Protein AF-A0A2S7IR68-F1 (afdb_monomer_lite)

Secondary structure (DSSP, 8-state):
----EETTTEE--SPP-TTSS-HHHHS-B-TTTSSBP-EE---EETTEE---EE-TTEEEPPPTTS---TTPPEEETTT--S--GGGS----

Organism: NCBI:txid2094562

Radius of gyration: 14.96 Å; chains: 1; bounding box: 31×22×49 Å

Structure (mmCIF, N/CA/C/O backbone):
data_AF-A0A2S7IR68-F1
#
_entry.id   AF-A0A2S7IR68-F1
#
loop_
_atom_site.group_PDB
_atom_site.id
_atom_site.type_symbol
_atom_site.label_atom_id
_atom_site.label_alt_id
_atom_site.label_comp_id
_atom_site.label_asym_id
_atom_site.label_entity_id
_atom_site.label_seq_id
_atom_site.pdbx_PDB_ins_code
_atom_site.Cartn_x
_atom_site.Cartn_y
_atom_site.Cartn_z
_atom_site.occupancy
_atom_site.B_iso_or_equiv
_atom_site.auth_seq_id
_atom_site.auth_comp_id
_atom_site.auth_asym_id
_atom_site.auth_atom_id
_atom_site.pdbx_PDB_model_num
ATOM 1 N N . MET A 1 1 ? -14.874 5.959 12.874 1.00 92.44 1 MET A N 1
ATOM 2 C CA . MET A 1 1 ? -15.028 5.330 11.544 1.00 92.44 1 MET A CA 1
ATOM 3 C C . MET A 1 1 ? -13.684 4.741 11.160 1.00 92.44 1 MET A C 1
ATOM 5 O O . MET A 1 1 ? -12.683 5.321 11.566 1.00 92.44 1 MET A O 1
ATOM 9 N N . CYS A 1 2 ? -13.659 3.599 10.476 1.00 97.69 2 CYS A N 1
ATOM 10 C CA . CYS A 1 2 ? -12.426 2.897 10.123 1.00 97.69 2 CYS A CA 1
ATOM 11 C C . CYS A 1 2 ? -11.512 3.743 9.220 1.00 97.69 2 CYS A C 1
ATOM 13 O O . CYS A 1 2 ? -11.972 4.389 8.280 1.00 97.69 2 CYS A O 1
ATOM 15 N N . ASN A 1 3 ? -10.209 3.724 9.510 1.00 97.00 3 ASN A N 1
ATOM 16 C CA . ASN A 1 3 ? -9.188 4.435 8.738 1.00 97.00 3 ASN A CA 1
ATOM 17 C C . ASN A 1 3 ? -8.740 3.700 7.463 1.00 97.00 3 ASN A C 1
ATOM 19 O O . ASN A 1 3 ? -7.941 4.251 6.712 1.00 97.00 3 ASN A O 1
ATOM 23 N N . TYR A 1 4 ? -9.226 2.480 7.220 1.00 98.12 4 TYR A N 1
ATOM 24 C CA . TYR A 1 4 ? -8.843 1.683 6.057 1.00 98.12 4 TYR A CA 1
ATOM 25 C C . TYR A 1 4 ? -9.524 2.173 4.770 1.00 98.12 4 TYR A C 1
ATOM 27 O O . TYR A 1 4 ? -10.723 2.472 4.771 1.00 98.12 4 TYR A O 1
ATOM 35 N N . GLU A 1 5 ? -8.780 2.239 3.667 1.00 98.19 5 GLU A N 1
ATOM 36 C CA . GLU A 1 5 ? -9.278 2.662 2.353 1.00 98.19 5 GLU A CA 1
ATOM 37 C C . GLU A 1 5 ? -9.384 1.488 1.369 1.00 98.19 5 GLU A C 1
ATOM 39 O O . GLU A 1 5 ? -8.387 0.895 0.972 1.00 98.19 5 GLU A O 1
ATOM 44 N N . LEU A 1 6 ? -10.607 1.169 0.951 1.00 97.19 6 LEU A N 1
ATOM 45 C CA . LEU A 1 6 ? -10.910 0.102 0.001 1.00 97.19 6 LEU A CA 1
ATOM 46 C C . LEU A 1 6 ? -10.759 0.615 -1.434 1.00 97.19 6 LEU A C 1
ATOM 48 O O . LEU A 1 6 ? -11.329 1.652 -1.786 1.00 97.19 6 LEU A O 1
ATOM 52 N N . ALA A 1 7 ? -10.078 -0.138 -2.297 1.00 94.31 7 ALA A N 1
ATOM 53 C CA . ALA A 1 7 ? -9.656 0.350 -3.616 1.00 94.31 7 ALA A CA 1
ATOM 54 C C . ALA A 1 7 ? -10.810 0.767 -4.553 1.00 94.31 7 ALA A C 1
ATOM 56 O O . ALA A 1 7 ? -10.653 1.693 -5.344 1.00 94.31 7 ALA A O 1
ATOM 57 N N . TRP A 1 8 ? -11.971 0.111 -4.467 1.00 84.56 8 TRP A N 1
ATOM 58 C CA . TRP A 1 8 ? -13.141 0.418 -5.308 1.00 84.56 8 TRP A CA 1
ATOM 59 C C . TRP A 1 8 ? -14.237 1.220 -4.604 1.00 84.56 8 TRP A C 1
ATOM 61 O O . TRP A 1 8 ? -15.109 1.781 -5.263 1.00 84.56 8 TRP A O 1
ATOM 71 N N . ILE A 1 9 ? -14.241 1.226 -3.271 1.00 91.38 9 ILE A N 1
ATOM 72 C CA . ILE A 1 9 ? -15.356 1.737 -2.457 1.00 91.38 9 ILE A CA 1
ATOM 73 C C . ILE A 1 9 ? -14.974 3.059 -1.766 1.00 91.38 9 ILE A C 1
ATOM 75 O O . ILE A 1 9 ? -15.855 3.844 -1.403 1.00 91.38 9 ILE A O 1
ATOM 79 N N . GLY A 1 10 ? -13.675 3.338 -1.615 1.00 93.25 10 GLY A N 1
ATOM 80 C CA . GLY A 1 10 ? -13.149 4.433 -0.807 1.00 93.25 10 GLY A CA 1
ATOM 81 C C . GLY A 1 10 ? -13.054 4.037 0.667 1.00 93.25 10 GLY A C 1
ATOM 82 O O . GLY A 1 10 ? -12.822 2.878 1.001 1.00 93.25 10 GLY A O 1
ATOM 83 N N . LYS A 1 11 ? -13.232 4.990 1.587 1.00 96.50 11 LYS A N 1
ATOM 84 C CA . LYS A 1 11 ? -13.103 4.708 3.027 1.00 96.50 11 LYS A CA 1
ATOM 85 C C . LYS A 1 11 ? -14.073 3.623 3.500 1.00 96.50 11 LYS A C 1
ATOM 87 O O . LYS A 1 11 ? -15.275 3.701 3.233 1.00 96.50 11 LYS A O 1
ATOM 92 N N . CYS A 1 12 ? -13.554 2.675 4.279 1.00 97.38 12 CYS A N 1
ATOM 93 C CA . CYS A 1 12 ? -14.367 1.743 5.046 1.00 97.38 12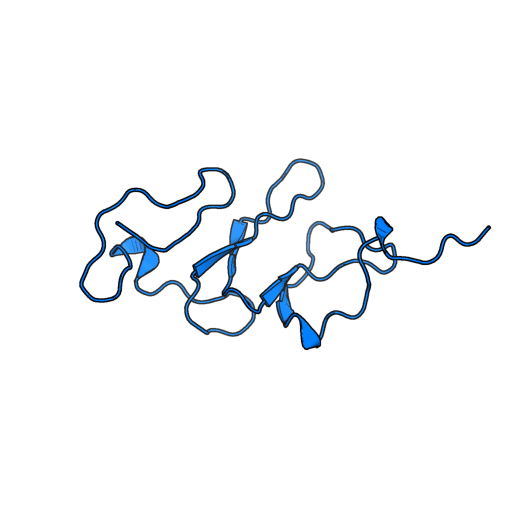 CYS A CA 1
ATOM 94 C C . CYS A 1 12 ? -15.310 2.531 5.973 1.00 97.38 12 CYS A C 1
ATOM 96 O O . CYS A 1 12 ? -14.908 3.480 6.652 1.00 97.38 12 CYS A O 1
ATOM 98 N N . LYS A 1 13 ? -16.593 2.159 5.969 1.00 96.56 13 LYS A N 1
ATOM 99 C CA . LYS A 1 13 ? -17.650 2.884 6.693 1.00 96.56 13 LYS A CA 1
ATOM 100 C C . LYS A 1 13 ? -17.960 2.287 8.062 1.00 96.56 13 LYS A C 1
ATOM 102 O O . LYS A 1 13 ? -18.784 2.840 8.788 1.00 96.56 13 LYS A O 1
ATOM 107 N N . ASP A 1 14 ? -17.280 1.208 8.429 1.00 97.38 14 ASP A N 1
ATOM 108 C CA . ASP A 1 14 ? -17.513 0.529 9.694 1.00 97.38 14 ASP A CA 1
ATOM 109 C C . ASP A 1 14 ? -16.998 1.338 10.884 1.00 97.38 14 ASP A C 1
ATOM 111 O O . ASP A 1 14 ? -16.163 2.251 10.777 1.00 97.38 14 ASP A O 1
ATOM 115 N N . LEU A 1 15 ? -17.519 0.992 12.060 1.00 97.81 15 LEU A N 1
ATOM 116 C CA . LEU A 1 15 ? -17.083 1.581 13.314 1.00 97.81 15 LEU A CA 1
ATOM 117 C C . LEU A 1 15 ? -15.669 1.102 13.649 1.00 97.81 15 LEU A C 1
ATOM 119 O O . LEU A 1 15 ? -15.345 -0.077 13.538 1.00 97.81 15 LEU A O 1
ATOM 123 N N . ALA A 1 16 ? -14.836 2.058 14.044 1.00 97.00 16 ALA A N 1
ATOM 124 C CA . ALA A 1 16 ? -13.489 1.792 14.516 1.00 97.00 16 ALA A CA 1
ATOM 125 C C . ALA A 1 16 ? -13.496 1.644 16.034 1.00 97.00 16 ALA A C 1
ATOM 127 O O . ALA A 1 16 ? -14.288 2.311 16.705 1.00 97.00 16 ALA A O 1
ATOM 128 N N . ASP A 1 17 ? -12.578 0.835 16.545 1.00 94.38 17 ASP A N 1
ATOM 129 C CA . ASP A 1 17 ? -12.205 0.839 17.955 1.00 94.38 17 ASP A CA 1
ATOM 130 C C . ASP A 1 17 ? -11.144 1.925 18.252 1.00 94.38 17 ASP A C 1
ATOM 132 O O . ASP A 1 17 ? -10.884 2.817 17.435 1.00 94.38 17 ASP A O 1
ATOM 136 N N . GLU A 1 18 ? -10.520 1.854 19.431 1.00 95.00 18 GLU A N 1
ATOM 137 C CA . GLU A 1 18 ? -9.463 2.775 19.875 1.00 95.00 18 GLU A CA 1
ATOM 138 C C . GLU A 1 18 ? -8.213 2.760 18.976 1.00 95.00 18 GLU A C 1
ATOM 140 O O . GLU A 1 18 ? -7.472 3.742 18.942 1.00 95.00 18 GLU A O 1
ATOM 145 N N . SER A 1 19 ? -7.989 1.691 18.202 1.00 93.44 19 SER A N 1
ATOM 146 C CA . SER A 1 19 ? -6.894 1.609 17.227 1.00 93.44 19 SER A CA 1
ATOM 147 C C . SER A 1 19 ? -7.163 2.423 15.955 1.00 93.44 19 SER A C 1
ATOM 149 O O . SER A 1 19 ? -6.257 2.634 15.144 1.00 93.44 19 SER A O 1
ATOM 151 N N . GLY A 1 20 ? -8.407 2.868 15.744 1.00 96.62 20 GLY A N 1
ATOM 152 C CA . GLY A 1 20 ? -8.836 3.538 14.517 1.00 96.62 20 GLY A CA 1
ATOM 153 C C . GLY A 1 20 ? -9.204 2.583 13.373 1.00 96.62 20 GLY A C 1
ATOM 154 O O . GLY A 1 20 ? -9.474 3.043 12.260 1.00 96.62 20 GLY A O 1
ATOM 155 N N . TYR A 1 21 ? -9.264 1.271 13.620 1.00 97.81 21 TYR A N 1
ATOM 156 C CA . TYR A 1 21 ? -9.659 0.260 12.634 1.00 97.81 21 TYR A CA 1
ATOM 157 C C . TYR A 1 21 ? -10.880 -0.537 13.109 1.00 97.81 21 TYR A C 1
ATOM 159 O O . TYR A 1 21 ? -11.131 -0.645 14.305 1.00 97.81 21 TYR A O 1
ATOM 167 N N . CYS A 1 22 ? -11.685 -1.048 12.171 1.00 97.94 22 CYS A N 1
ATOM 168 C CA . CYS A 1 22 ? -12.742 -2.005 12.504 1.00 97.94 22 CYS A CA 1
ATOM 169 C C . CYS A 1 22 ? -12.132 -3.410 12.674 1.00 97.94 22 CYS A C 1
ATOM 171 O O . CYS A 1 22 ? -11.008 -3.628 12.211 1.00 97.94 22 CYS A O 1
ATOM 173 N N . PRO A 1 23 ? -12.851 -4.378 13.272 1.00 97.75 23 PRO A N 1
ATOM 174 C CA . PRO A 1 23 ? -12.326 -5.726 13.504 1.00 97.75 23 PRO A CA 1
ATOM 175 C C . PRO A 1 23 ? -11.773 -6.416 12.249 1.00 97.75 23 PRO A C 1
ATOM 177 O O . PRO A 1 23 ? -10.767 -7.115 12.332 1.00 97.75 23 PRO A O 1
ATOM 180 N N . GLU A 1 24 ? -12.371 -6.172 11.079 1.00 96.94 24 GLU A N 1
ATOM 181 C CA . GLU A 1 24 ? -11.902 -6.736 9.805 1.00 96.94 24 GLU A CA 1
ATOM 182 C C . GLU A 1 24 ? -10.538 -6.182 9.377 1.00 96.94 24 GLU A C 1
ATOM 184 O O . GLU A 1 24 ? -9.722 -6.908 8.818 1.00 96.94 24 GLU A O 1
ATOM 189 N N . HIS A 1 25 ? -10.264 -4.911 9.683 1.00 97.75 25 HIS A N 1
ATOM 190 C CA . HIS A 1 25 ? -9.038 -4.213 9.291 1.00 97.75 25 HIS A CA 1
ATOM 191 C C . HIS A 1 25 ? -8.048 -4.028 10.453 1.00 97.75 25 HIS A C 1
ATOM 193 O O . HIS A 1 25 ? -7.010 -3.381 10.291 1.00 97.75 25 HIS A O 1
ATOM 199 N N . ALA A 1 26 ? -8.339 -4.572 11.639 1.00 97.25 26 ALA A N 1
ATOM 200 C CA . ALA A 1 26 ? -7.511 -4.431 12.837 1.00 97.25 26 ALA A CA 1
ATOM 201 C C . ALA A 1 26 ? -6.154 -5.141 12.691 1.00 97.25 26 ALA A C 1
ATOM 203 O O . ALA A 1 26 ? -5.118 -4.570 13.023 1.00 97.25 26 ALA A O 1
ATOM 204 N N . GLU A 1 27 ? -6.132 -6.313 12.064 1.00 96.94 27 GLU A N 1
ATOM 205 C CA . GLU A 1 27 ? -4.922 -7.142 11.953 1.00 96.94 27 GLU A CA 1
ATOM 206 C C . GLU A 1 27 ? -4.397 -7.267 10.515 1.00 96.94 27 GLU A C 1
ATOM 208 O O . GLU A 1 27 ? -3.480 -8.043 10.239 1.00 96.94 27 GLU A O 1
ATOM 213 N N . VAL A 1 28 ? -4.960 -6.502 9.573 1.00 98.12 28 VAL A N 1
ATOM 214 C CA . VAL A 1 28 ? -4.549 -6.566 8.167 1.00 98.12 28 VAL A CA 1
ATOM 215 C C . VAL A 1 28 ? -3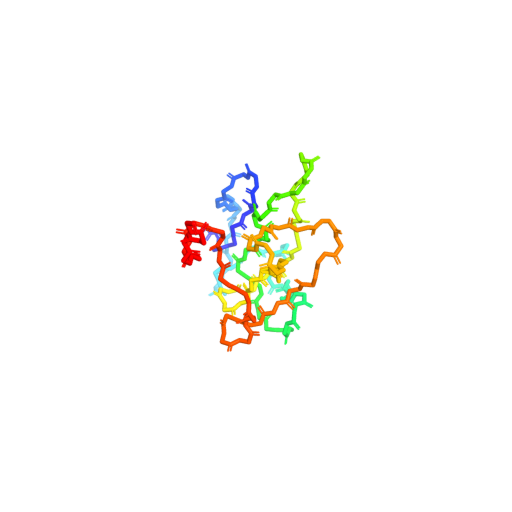.146 -5.984 8.015 1.00 98.12 28 VAL A C 1
ATOM 217 O O . VAL A 1 28 ? -2.869 -4.838 8.381 1.00 98.12 28 VAL A O 1
ATOM 220 N N . LYS A 1 29 ? -2.252 -6.795 7.448 1.00 98.50 29 LYS A N 1
ATOM 221 C CA . LYS A 1 29 ? -0.850 -6.451 7.209 1.00 98.50 29 LYS A CA 1
ATOM 222 C C . LYS A 1 29 ? -0.601 -6.162 5.741 1.00 98.50 29 LYS A C 1
ATOM 224 O O . LYS A 1 29 ? -1.199 -6.773 4.859 1.00 98.50 29 LYS A O 1
ATOM 229 N N . CYS A 1 30 ? 0.325 -5.247 5.498 1.00 98.50 30 CYS A N 1
ATOM 230 C CA . CYS A 1 30 ? 0.842 -4.925 4.187 1.00 98.50 30 CYS A CA 1
ATOM 231 C C . CYS A 1 30 ? 1.448 -6.184 3.567 1.00 98.50 30 CYS A C 1
ATOM 233 O O . CYS A 1 30 ? 2.368 -6.783 4.131 1.00 98.50 30 CYS A O 1
ATOM 235 N N . LYS A 1 31 ? 0.965 -6.556 2.383 1.00 97.56 31 LYS A N 1
ATOM 236 C CA . LYS A 1 31 ? 1.439 -7.717 1.629 1.00 97.56 31 LYS A CA 1
ATOM 237 C C . LYS A 1 31 ? 2.921 -7.616 1.254 1.00 97.56 31 LYS A C 1
ATOM 239 O O . LYS A 1 31 ? 3.580 -8.640 1.106 1.00 97.56 31 LYS A O 1
ATOM 244 N N . CYS A 1 32 ? 3.440 -6.392 1.136 1.00 97.88 32 CYS A N 1
ATOM 245 C CA . CYS A 1 32 ? 4.832 -6.117 0.795 1.00 97.88 32 CYS A CA 1
ATOM 246 C C . CYS A 1 32 ? 5.780 -6.229 1.998 1.00 97.88 32 CYS A C 1
ATOM 248 O O . CYS A 1 32 ? 6.777 -6.942 1.928 1.00 97.88 32 CYS A O 1
ATOM 250 N N . CYS A 1 33 ? 5.508 -5.493 3.082 1.00 97.81 33 CYS A N 1
ATOM 251 C CA . CYS A 1 33 ? 6.473 -5.289 4.171 1.00 97.81 33 CYS A CA 1
ATOM 252 C C . CYS A 1 33 ? 6.035 -5.851 5.532 1.00 97.81 33 CYS A C 1
ATOM 254 O O . CYS A 1 33 ? 6.834 -5.858 6.464 1.00 97.81 33 CYS A O 1
ATOM 256 N N . GLY A 1 34 ? 4.787 -6.305 5.670 1.00 97.75 34 GLY A N 1
ATOM 257 C CA . GLY A 1 34 ? 4.245 -6.844 6.920 1.00 97.75 34 GLY A CA 1
ATOM 258 C C . GLY A 1 34 ? 3.816 -5.807 7.967 1.00 97.75 34 GLY A C 1
ATOM 259 O O . GLY A 1 34 ? 3.243 -6.199 8.983 1.00 97.75 34 GLY A O 1
ATOM 260 N N . GLU A 1 35 ? 4.045 -4.509 7.735 1.00 97.69 35 GLU A N 1
ATOM 261 C CA . GLU A 1 35 ? 3.522 -3.424 8.584 1.00 97.69 35 GLU A CA 1
ATOM 262 C C . GLU A 1 35 ? 1.990 -3.333 8.509 1.00 97.69 35 GLU A C 1
ATOM 264 O O . GLU A 1 35 ? 1.360 -3.984 7.678 1.00 97.69 35 GLU A O 1
ATOM 269 N N . LYS A 1 36 ? 1.360 -2.514 9.358 1.00 97.88 36 LYS A N 1
ATOM 270 C CA . LYS A 1 36 ? -0.094 -2.304 9.334 1.00 97.88 36 LYS A CA 1
ATOM 271 C C . LYS A 1 36 ? -0.546 -1.792 7.960 1.00 97.88 36 LYS A C 1
ATOM 273 O O . LYS A 1 36 ? -0.066 -0.760 7.491 1.00 97.88 36 LYS A O 1
ATOM 278 N N . ALA A 1 37 ? -1.486 -2.489 7.325 1.00 98.31 37 ALA A N 1
ATOM 279 C CA . ALA A 1 37 ? -2.100 -2.000 6.100 1.00 98.31 37 ALA A CA 1
ATOM 280 C C . ALA A 1 37 ? -3.114 -0.896 6.413 1.00 98.31 37 ALA A C 1
ATOM 282 O O . ALA A 1 37 ? -3.853 -0.961 7.397 1.00 98.31 37 ALA A O 1
ATOM 283 N N . THR A 1 38 ? -3.154 0.102 5.541 1.00 98.12 38 THR A N 1
ATOM 284 C CA . THR A 1 38 ? -4.051 1.256 5.649 1.00 98.12 38 THR A CA 1
ATOM 285 C C . THR A 1 38 ? -4.982 1.370 4.449 1.00 98.12 38 THR A C 1
ATOM 287 O O . THR A 1 38 ? -5.902 2.181 4.473 1.00 98.12 38 THR A O 1
ATOM 290 N N . ARG A 1 39 ? -4.729 0.600 3.388 1.00 98.25 39 ARG A N 1
ATOM 291 C CA . ARG A 1 39 ? -5.484 0.646 2.140 1.00 98.25 39 ARG A CA 1
ATOM 292 C C . ARG A 1 39 ? -5.338 -0.645 1.348 1.00 98.25 39 ARG A C 1
ATOM 294 O O . ARG A 1 39 ? -4.352 -1.359 1.523 1.00 98.25 39 ARG A O 1
ATOM 301 N N . ASP A 1 40 ? -6.224 -0.846 0.393 1.00 97.88 40 ASP A N 1
ATOM 302 C CA . ASP A 1 40 ? -5.986 -1.745 -0.727 1.00 97.88 40 ASP A CA 1
ATOM 303 C C . ASP A 1 40 ? -5.107 -1.066 -1.791 1.00 97.88 40 ASP A C 1
ATOM 305 O O . ASP A 1 40 ? -5.084 0.162 -1.963 1.00 97.88 40 ASP A O 1
ATOM 309 N N . CYS A 1 41 ? -4.390 -1.872 -2.565 1.00 96.12 41 CYS A N 1
ATOM 310 C CA . CYS A 1 41 ? -3.759 -1.426 -3.793 1.00 96.12 41 CYS A CA 1
ATOM 311 C C . CYS A 1 41 ? -4.837 -1.077 -4.828 1.00 96.12 41 CYS A C 1
ATOM 313 O O . CYS A 1 41 ? -5.545 -1.956 -5.321 1.00 96.12 41 CYS A O 1
ATOM 315 N N . SER A 1 42 ? -4.943 0.209 -5.165 1.00 94.62 42 SER A N 1
ATOM 316 C CA . SER A 1 42 ? -5.899 0.749 -6.138 1.00 94.62 42 SER A CA 1
ATOM 317 C C . SER A 1 42 ? -5.420 0.677 -7.586 1.00 94.62 42 SER A C 1
ATOM 319 O O . SER A 1 42 ? -6.156 1.069 -8.492 1.00 94.62 42 SER A O 1
ATOM 321 N N . GLU A 1 43 ? -4.207 0.172 -7.823 1.00 94.00 43 GLU A N 1
ATOM 322 C CA . GLU A 1 43 ? -3.680 0.067 -9.176 1.00 94.00 43 GLU A CA 1
ATOM 323 C C . GLU A 1 43 ? -4.498 -0.910 -10.012 1.00 94.00 43 GLU A C 1
ATOM 325 O O . GLU A 1 43 ? -4.917 -1.979 -9.555 1.00 94.00 43 GLU A O 1
ATOM 330 N N . THR A 1 44 ? -4.708 -0.519 -11.265 1.00 91.88 44 THR A N 1
ATOM 331 C CA . THR A 1 44 ? -5.479 -1.293 -12.233 1.00 91.88 44 THR A CA 1
ATOM 332 C C . THR A 1 44 ? -4.574 -1.891 -13.297 1.00 91.88 44 THR A C 1
ATOM 334 O O . THR A 1 44 ? -3.620 -1.264 -13.763 1.00 91.88 44 THR A O 1
ATOM 337 N N . PHE A 1 45 ? -4.900 -3.109 -13.713 1.00 87.94 45 PHE A N 1
ATOM 338 C CA . PHE A 1 45 ? -4.281 -3.795 -14.837 1.00 87.94 45 PHE A CA 1
ATOM 339 C C . PHE A 1 45 ? -5.348 -4.580 -15.601 1.00 87.94 45 PHE A C 1
ATOM 341 O O . PHE A 1 45 ? -6.133 -5.321 -15.020 1.00 87.94 45 PHE A O 1
ATOM 348 N N . MET A 1 46 ? -5.396 -4.411 -16.925 1.00 83.56 46 MET A N 1
ATOM 349 C CA . MET A 1 46 ? -6.297 -5.162 -17.819 1.00 83.56 46 MET A CA 1
ATOM 350 C C . MET A 1 46 ? -7.774 -5.219 -17.360 1.00 83.56 46 MET A C 1
ATOM 352 O O . MET A 1 46 ? -8.459 -6.207 -17.604 1.00 83.56 46 MET A O 1
ATOM 356 N N . GLY A 1 47 ? -8.269 -4.166 -16.699 1.00 85.38 47 GLY A N 1
ATOM 357 C CA . GLY A 1 47 ? -9.650 -4.078 -16.202 1.00 85.38 47 GLY A CA 1
ATOM 358 C C . GLY A 1 47 ? -9.889 -4.623 -14.787 1.00 85.38 47 GLY A C 1
ATOM 359 O O . GLY A 1 47 ? -11.006 -4.512 -14.292 1.00 85.38 47 GLY A O 1
ATOM 360 N N . PHE A 1 48 ? -8.866 -5.155 -14.115 1.00 89.06 48 PHE A N 1
ATOM 361 C CA . PHE A 1 48 ? -8.931 -5.590 -12.719 1.00 89.06 48 PHE A CA 1
ATOM 362 C C . PHE A 1 48 ? -8.155 -4.630 -11.820 1.00 89.06 48 PHE A C 1
ATOM 364 O O . PHE A 1 48 ? -7.137 -4.074 -12.228 1.00 89.06 48 PHE A O 1
ATOM 371 N N . VAL A 1 49 ? -8.629 -4.446 -10.592 1.00 92.44 49 VAL A N 1
ATOM 372 C CA . VAL A 1 49 ? -7.853 -3.797 -9.526 1.00 92.44 49 VAL A CA 1
ATOM 373 C C . VAL A 1 49 ? -7.059 -4.856 -8.793 1.00 92.44 49 VAL A C 1
ATOM 375 O O . VAL A 1 49 ? -7.560 -5.954 -8.558 1.00 92.44 49 VAL A O 1
ATOM 378 N N . CYS A 1 50 ? -5.842 -4.492 -8.410 1.00 94.69 50 CYS A N 1
ATOM 379 C CA . CYS A 1 50 ? -4.959 -5.332 -7.623 1.00 94.69 50 CYS A CA 1
ATOM 380 C C . CYS A 1 50 ? -5.606 -5.778 -6.302 1.00 94.69 50 CYS A C 1
ATOM 382 O O . CYS A 1 50 ? -5.741 -6.973 -6.054 1.00 94.69 50 CYS A O 1
ATOM 384 N N . GLY A 1 51 ? -6.028 -4.827 -5.464 1.00 94.62 51 GLY A N 1
ATOM 385 C CA . GLY A 1 51 ? -6.771 -5.106 -4.236 1.00 94.62 51 GLY A CA 1
ATOM 386 C C . GLY A 1 51 ? -5.945 -5.708 -3.096 1.00 94.62 51 GLY A C 1
ATOM 387 O O . GLY A 1 51 ? -6.505 -6.016 -2.052 1.00 94.62 51 GLY A O 1
ATOM 388 N N . GLU A 1 52 ? -4.630 -5.898 -3.255 1.00 96.38 52 GLU A N 1
ATOM 389 C CA . GLU A 1 52 ? -3.800 -6.398 -2.155 1.00 96.38 52 GLU A CA 1
ATOM 390 C C . GLU A 1 52 ? -3.657 -5.345 -1.042 1.00 96.38 52 GLU A C 1
ATOM 392 O O . GLU A 1 52 ? -3.480 -4.162 -1.342 1.00 96.38 52 GLU A O 1
ATOM 397 N N . PRO A 1 53 ? -3.664 -5.743 0.242 1.00 98.00 53 PRO A N 1
ATOM 398 C CA . PRO A 1 53 ? -3.544 -4.807 1.349 1.00 98.00 53 PRO A CA 1
ATOM 399 C C . PRO A 1 53 ? -2.138 -4.206 1.409 1.00 98.00 53 PRO A C 1
ATOM 401 O O . PRO A 1 53 ? -1.140 -4.930 1.450 1.00 98.00 53 PRO A O 1
ATOM 404 N N . LEU A 1 54 ? -2.042 -2.882 1.493 1.00 98.31 54 LEU A N 1
ATOM 405 C CA . LEU A 1 54 ? -0.792 -2.132 1.566 1.00 98.31 54 LEU A CA 1
ATOM 406 C C . LEU A 1 54 ? -0.802 -1.098 2.691 1.00 98.31 54 LEU A C 1
ATOM 408 O O . LEU A 1 54 ? -1.836 -0.556 3.084 1.00 98.31 54 LEU A O 1
ATOM 412 N N . CYS A 1 55 ? 0.390 -0.794 3.197 1.00 98.06 55 CYS A N 1
ATOM 413 C CA . CYS A 1 55 ? 0.619 0.436 3.944 1.00 98.06 55 CYS A CA 1
ATOM 414 C C . CYS A 1 55 ? 0.740 1.634 2.981 1.00 98.06 55 CYS A C 1
ATOM 416 O O . CYS A 1 55 ? 0.690 1.506 1.75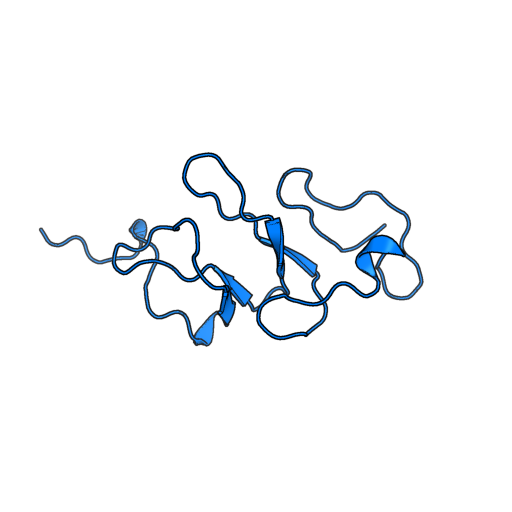4 1.00 98.06 55 CYS A O 1
ATOM 418 N N . ASN A 1 56 ? 0.917 2.826 3.537 1.00 96.12 56 ASN A N 1
ATOM 419 C CA . ASN A 1 56 ? 1.068 4.066 2.777 1.00 96.12 56 ASN A CA 1
ATOM 420 C C . ASN A 1 56 ? 2.447 4.242 2.112 1.00 96.12 56 ASN A C 1
ATOM 422 O O . ASN A 1 56 ? 2.580 5.112 1.259 1.00 96.12 56 ASN A O 1
ATOM 426 N N . THR A 1 57 ? 3.449 3.436 2.477 1.00 97.50 57 THR A N 1
ATOM 427 C CA . THR A 1 57 ? 4.832 3.532 1.964 1.00 97.50 57 THR A CA 1
ATOM 428 C C . THR A 1 57 ? 5.204 2.430 0.973 1.00 97.50 57 THR A C 1
ATOM 430 O O . THR A 1 57 ? 6.320 2.420 0.449 1.00 97.50 57 THR A O 1
ATOM 433 N N . CYS A 1 58 ? 4.288 1.496 0.711 1.00 97.94 58 CYS A N 1
ATOM 434 C CA . CYS A 1 58 ? 4.435 0.484 -0.329 1.00 97.94 58 CYS A CA 1
ATOM 435 C C . CYS A 1 58 ? 3.516 0.807 -1.506 1.00 97.94 58 CYS A C 1
ATOM 437 O O . CYS A 1 58 ? 2.418 1.340 -1.332 1.00 97.94 58 CYS A O 1
ATOM 439 N N . GLU A 1 59 ? 3.963 0.461 -2.702 1.00 96.06 59 GLU A N 1
ATOM 440 C CA . GLU A 1 59 ? 3.277 0.708 -3.963 1.00 96.06 59 GLU A CA 1
ATOM 441 C C . GLU A 1 59 ? 3.490 -0.450 -4.935 1.00 96.06 59 GLU A C 1
ATOM 443 O O . GLU A 1 59 ? 4.277 -1.362 -4.680 1.00 96.06 59 GLU A O 1
ATOM 448 N N . HIS A 1 60 ? 2.743 -0.446 -6.035 1.00 95.12 60 HIS A N 1
ATOM 449 C CA . HIS A 1 60 ? 2.875 -1.468 -7.062 1.00 95.12 60 HIS A CA 1
ATOM 450 C C . HIS A 1 60 ? 4.168 -1.245 -7.861 1.00 95.12 60 HIS A C 1
ATOM 452 O O . HIS A 1 60 ? 4.482 -0.126 -8.265 1.00 95.12 60 HIS A O 1
ATOM 458 N N . GLU A 1 61 ? 4.927 -2.311 -8.109 1.00 95.50 61 GLU A N 1
ATOM 459 C CA . GLU A 1 61 ? 6.096 -2.268 -8.986 1.00 95.50 61 GLU A CA 1
ATOM 460 C C . GLU A 1 61 ? 5.630 -1.926 -10.405 1.00 95.50 61 GLU A C 1
ATOM 462 O O . GLU A 1 61 ? 4.720 -2.567 -10.948 1.00 95.50 61 GLU A O 1
ATOM 467 N N . LEU A 1 62 ? 6.250 -0.909 -10.999 1.00 94.25 62 LEU A N 1
ATOM 468 C CA . LEU A 1 62 ? 5.997 -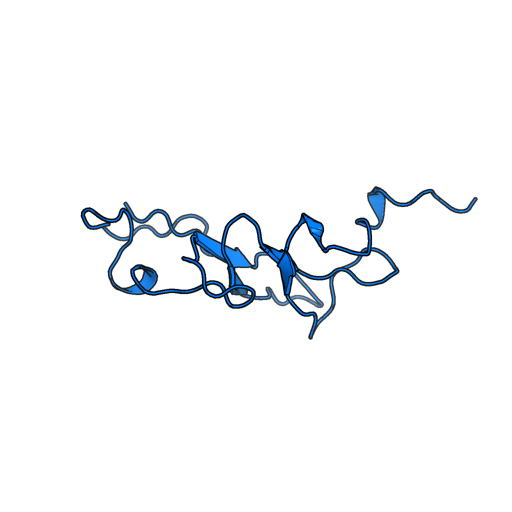0.543 -12.384 1.00 94.25 62 LEU A CA 1
ATOM 469 C C . LEU A 1 62 ? 6.844 -1.411 -13.314 1.00 94.25 62 LEU A C 1
ATOM 471 O O . LEU A 1 62 ? 7.906 -1.914 -12.954 1.00 94.25 62 LEU A O 1
ATOM 475 N N . THR A 1 63 ? 6.390 -1.576 -14.551 1.00 93.56 63 THR A N 1
ATOM 476 C CA . THR A 1 63 ? 7.246 -2.122 -15.611 1.00 93.56 63 THR A CA 1
ATOM 477 C C . THR A 1 63 ? 8.279 -1.090 -16.060 1.00 93.56 63 THR A C 1
ATOM 479 O O . THR A 1 63 ? 8.157 0.101 -15.779 1.00 93.56 63 THR A O 1
ATOM 482 N N . GLU A 1 64 ? 9.251 -1.519 -16.866 1.00 93.81 64 GLU A N 1
ATOM 483 C CA . GLU A 1 64 ? 10.209 -0.614 -17.516 1.00 93.81 64 GLU A CA 1
ATOM 484 C C . GLU A 1 64 ? 9.539 0.514 -18.312 1.00 93.81 64 GLU A C 1
ATOM 486 O O . GLU A 1 64 ? 10.004 1.651 -18.314 1.00 93.81 64 GLU A O 1
ATOM 491 N N . LYS A 1 65 ? 8.377 0.230 -18.903 1.00 92.81 65 LYS A N 1
ATOM 492 C CA . LYS A 1 65 ? 7.575 1.215 -19.638 1.00 92.81 65 LYS A CA 1
ATOM 493 C C . LYS A 1 65 ? 6.775 2.154 -18.728 1.00 92.81 65 LYS A C 1
ATOM 495 O O . LYS A 1 65 ? 5.990 2.947 -19.232 1.00 92.81 65 LYS A O 1
ATOM 500 N N . GLY A 1 66 ? 6.918 2.044 -17.407 1.00 94.00 66 GLY A N 1
ATOM 501 C CA . GLY A 1 66 ? 6.238 2.900 -16.438 1.00 94.00 66 GLY A CA 1
ATOM 502 C C . GLY A 1 66 ? 4.737 2.645 -16.323 1.00 94.00 66 GLY A C 1
ATOM 503 O O . GLY A 1 66 ? 3.994 3.564 -15.984 1.00 94.00 66 GLY A O 1
ATOM 504 N N . VAL A 1 67 ? 4.284 1.430 -16.642 1.00 92.31 67 VAL A N 1
ATOM 505 C CA . VAL A 1 67 ? 2.875 1.007 -16.541 1.00 92.31 67 VAL A CA 1
ATOM 506 C C . VAL A 1 67 ? 2.711 -0.142 -15.547 1.00 92.31 67 VAL A C 1
ATOM 508 O O . VAL A 1 67 ? 3.646 -0.929 -15.365 1.00 92.31 67 VAL A O 1
ATOM 511 N N . ASN A 1 68 ? 1.521 -0.260 -14.954 1.00 92.19 68 ASN A N 1
ATOM 512 C CA . ASN A 1 68 ? 1.124 -1.395 -14.116 1.00 92.19 68 ASN A CA 1
ATOM 513 C C . ASN A 1 68 ? 1.075 -2.693 -14.930 1.00 92.19 68 ASN A C 1
ATOM 515 O O . ASN A 1 68 ? 0.796 -2.669 -16.132 1.00 92.19 68 ASN A O 1
ATOM 519 N N . TYR A 1 69 ? 1.281 -3.838 -14.276 1.00 87.88 69 TYR A N 1
ATOM 520 C CA . TYR A 1 69 ? 1.135 -5.143 -14.918 1.00 87.88 69 TYR A CA 1
ATOM 521 C C . TYR A 1 69 ? 0.503 -6.185 -13.999 1.00 87.88 69 TYR A C 1
ATOM 523 O O 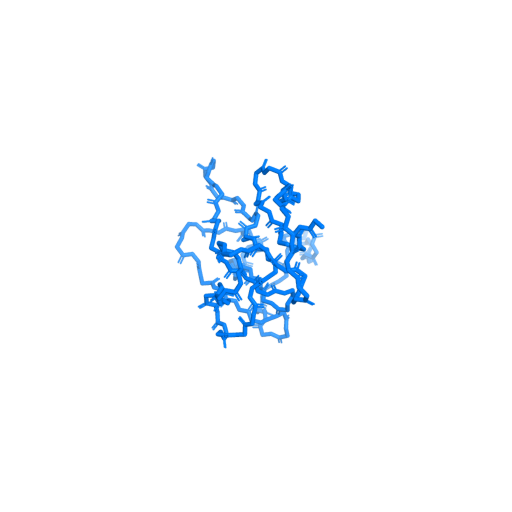. TYR A 1 69 ? 0.738 -6.206 -12.793 1.00 87.88 69 TYR A O 1
ATOM 531 N N . CYS A 1 70 ? -0.282 -7.080 -14.601 1.00 82.06 70 CYS A N 1
ATOM 532 C CA . CYS A 1 70 ? -0.869 -8.217 -13.905 1.00 82.06 70 CYS A CA 1
ATOM 533 C C . CYS A 1 70 ? 0.241 -9.178 -13.458 1.00 82.06 70 CYS A C 1
ATOM 535 O O . CYS A 1 70 ? 1.000 -9.672 -14.292 1.00 82.06 70 CYS A O 1
ATOM 537 N N . GLY A 1 71 ? 0.317 -9.457 -12.157 1.00 79.94 71 GLY A N 1
ATOM 538 C CA . GLY A 1 71 ? 1.378 -10.279 -11.565 1.00 79.94 71 GLY A CA 1
ATOM 539 C C . GLY A 1 71 ? 2.588 -9.483 -11.080 1.00 79.94 71 GLY A C 1
ATOM 540 O O . GLY A 1 71 ? 3.605 -10.086 -10.734 1.00 79.94 71 GLY A O 1
ATOM 541 N N . GLY A 1 72 ? 2.491 -8.150 -11.052 1.00 81.94 72 GLY A N 1
ATOM 542 C CA . GLY A 1 72 ? 3.523 -7.339 -10.433 1.00 81.94 72 GLY A CA 1
ATOM 543 C C . GLY A 1 72 ? 3.571 -7.465 -8.930 1.00 81.94 72 GLY A C 1
ATOM 544 O O . GLY A 1 72 ? 2.580 -7.761 -8.267 1.00 81.94 72 GLY A O 1
ATOM 545 N N . ARG A 1 73 ? 4.782 -7.299 -8.407 1.00 93.38 73 ARG A N 1
ATOM 546 C CA . ARG A 1 73 ? 5.020 -7.274 -6.972 1.00 93.38 73 ARG A CA 1
ATOM 547 C C . ARG A 1 73 ? 4.710 -5.890 -6.434 1.00 93.38 73 ARG A C 1
ATOM 549 O O . ARG A 1 73 ? 4.572 -4.924 -7.178 1.00 93.38 73 ARG A O 1
ATOM 556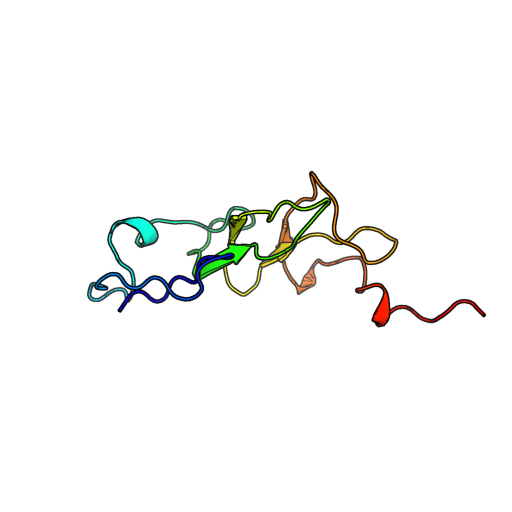 N N . HIS A 1 74 ? 4.675 -5.805 -5.118 1.00 96.50 74 HIS A N 1
ATOM 557 C CA . HIS A 1 74 ? 4.718 -4.540 -4.415 1.00 96.50 74 HIS A CA 1
ATOM 558 C C . HIS A 1 74 ? 6.148 -4.254 -3.967 1.00 96.50 74 HIS A C 1
ATOM 560 O O . HIS A 1 74 ? 6.903 -5.175 -3.649 1.00 96.50 74 HIS A O 1
ATOM 566 N N . VAL A 1 75 ? 6.508 -2.978 -3.962 1.00 97.06 75 VAL A N 1
ATOM 567 C CA . VAL A 1 75 ? 7.813 -2.465 -3.541 1.00 97.06 75 VAL A CA 1
ATOM 568 C C . VAL A 1 75 ? 7.608 -1.290 -2.598 1.00 97.06 75 VAL A C 1
ATOM 570 O O . VAL A 1 75 ? 6.557 -0.647 -2.601 1.00 97.06 75 VAL A O 1
ATOM 573 N N . LYS A 1 76 ? 8.612 -0.978 -1.781 1.00 97.31 76 LYS A N 1
ATOM 574 C CA . LYS A 1 76 ? 8.612 0.286 -1.038 1.00 97.31 76 LYS A CA 1
ATOM 575 C C . LYS A 1 76 ? 8.839 1.444 -2.011 1.00 97.31 76 LYS A C 1
ATOM 577 O O . LYS A 1 76 ? 9.601 1.304 -2.961 1.00 97.31 76 LYS A O 1
ATOM 582 N N . GLN A 1 77 ? 8.253 2.611 -1.746 1.00 93.88 77 GLN A N 1
ATOM 583 C CA . GLN A 1 77 ? 8.360 3.790 -2.626 1.00 93.88 77 GLN A CA 1
ATOM 584 C C . GLN A 1 77 ? 9.811 4.230 -2.910 1.00 93.88 77 GLN A C 1
ATOM 586 O O . GLN A 1 77 ? 10.110 4.737 -3.985 1.00 93.88 77 GLN A O 1
ATOM 591 N N . GLY A 1 78 ? 10.742 4.002 -1.977 1.00 93.69 78 GLY A N 1
ATOM 592 C CA . GLY A 1 78 ? 12.174 4.274 -2.184 1.00 93.69 78 GLY A CA 1
ATOM 593 C C . GLY A 1 78 ? 12.930 3.207 -2.987 1.00 93.69 78 GLY A C 1
ATOM 594 O O . GLY A 1 78 ? 14.078 3.426 -3.359 1.00 93.69 78 GLY A O 1
ATOM 595 N N . GLU A 1 79 ? 12.306 2.058 -3.240 1.00 96.19 79 GLU A N 1
ATOM 596 C CA . GLU A 1 79 ? 12.876 0.913 -3.964 1.00 96.19 79 GLU A CA 1
ATOM 597 C C . GLU A 1 79 ? 12.306 0.791 -5.388 1.00 96.19 79 GLU A C 1
ATOM 599 O O . GLU A 1 79 ? 12.720 -0.082 -6.153 1.00 96.19 79 GLU A O 1
ATOM 604 N N . GLN A 1 80 ? 11.372 1.670 -5.765 1.00 95.69 80 GLN A N 1
ATOM 605 C CA . GLN A 1 80 ? 10.794 1.704 -7.100 1.00 95.69 80 GLN A CA 1
ATOM 606 C C . GLN A 1 80 ? 11.869 2.007 -8.146 1.00 95.69 80 GLN A C 1
ATOM 608 O O . GLN A 1 80 ? 12.498 3.067 -8.155 1.00 95.69 80 GLN A O 1
ATOM 613 N N . LYS A 1 81 ? 12.055 1.065 -9.071 1.00 95.00 81 LYS A N 1
ATOM 614 C CA . LYS A 1 81 ? 13.087 1.162 -10.106 1.00 95.00 81 LYS A CA 1
ATOM 615 C C . LYS A 1 81 ? 12.670 2.052 -11.273 1.00 95.00 81 LYS A C 1
ATOM 617 O O . LYS A 1 81 ? 13.518 2.693 -11.894 1.00 95.00 81 LYS A O 1
ATOM 622 N N . TYR A 1 82 ? 11.382 2.061 -11.600 1.00 94.31 82 TYR A N 1
ATOM 623 C CA . TYR A 1 82 ? 10.871 2.692 -12.810 1.00 94.31 82 TYR A CA 1
ATOM 624 C C . TYR A 1 82 ? 9.952 3.857 -12.475 1.00 94.31 82 TYR A C 1
ATOM 626 O O . TYR A 1 82 ? 9.175 3.810 -11.530 1.00 94.31 82 TYR A O 1
ATOM 634 N N . LYS A 1 83 ? 10.027 4.915 -13.279 1.00 93.81 83 LYS A N 1
ATOM 635 C CA . LYS A 1 83 ? 9.108 6.049 -13.165 1.00 93.81 83 LYS A CA 1
ATOM 636 C C . LYS A 1 83 ? 7.814 5.755 -13.928 1.00 93.81 83 LYS A C 1
ATOM 638 O O . LYS A 1 83 ? 7.885 5.077 -14.960 1.00 93.81 83 LYS A O 1
ATOM 643 N N . PRO A 1 84 ? 6.669 6.313 -13.498 1.00 93.44 84 PRO A N 1
ATOM 644 C CA . PRO A 1 84 ? 5.442 6.299 -14.288 1.00 93.44 84 PRO A CA 1
ATOM 645 C C . PRO A 1 84 ? 5.687 6.811 -15.709 1.00 93.44 84 PRO A C 1
ATOM 647 O O . PRO A 1 84 ? 6.470 7.741 -15.900 1.00 93.44 84 PRO A O 1
ATOM 650 N N . TRP A 1 85 ? 5.005 6.235 -16.700 1.00 92.75 85 TRP A N 1
ATOM 651 C CA . TRP A 1 85 ? 5.224 6.512 -18.128 1.00 92.75 85 TRP A CA 1
ATOM 652 C C . TRP A 1 85 ? 5.168 8.007 -18.485 1.00 92.75 85 TRP A C 1
ATOM 654 O O . TRP A 1 85 ? 5.936 8.477 -19.317 1.00 92.75 85 TRP A O 1
ATOM 664 N N . PHE A 1 86 ? 4.307 8.776 -17.816 1.00 91.69 86 PHE A N 1
ATOM 665 C CA . PHE A 1 86 ? 4.143 10.216 -18.037 1.00 91.69 86 PHE A CA 1
ATOM 666 C C . PHE A 1 86 ? 5.251 11.074 -17.401 1.00 91.69 86 PHE A C 1
ATOM 668 O O . PHE A 1 86 ? 5.329 12.270 -17.667 1.00 91.69 86 PHE A O 1
ATOM 675 N N . MET A 1 87 ? 6.096 10.482 -16.553 1.00 93.19 87 MET A N 1
ATOM 676 C CA . MET A 1 87 ? 7.283 11.113 -15.965 1.00 93.19 87 MET A CA 1
ATOM 677 C C . MET A 1 87 ? 8.586 10.679 -16.652 1.00 93.19 87 MET A C 1
ATOM 679 O O . MET A 1 87 ? 9.663 11.126 -16.252 1.00 93.19 87 MET A O 1
ATOM 683 N N . GLN A 1 88 ? 8.519 9.775 -17.633 1.00 89.25 88 GLN A N 1
ATOM 684 C CA . GLN A 1 88 ? 9.687 9.372 -18.408 1.00 89.25 88 GLN A CA 1
ATOM 685 C C . GLN A 1 88 ? 9.991 10.435 -19.466 1.00 89.25 88 GLN A C 1
ATOM 687 O O . GLN A 1 88 ? 9.082 11.052 -20.025 1.00 89.25 88 GLN A O 1
ATOM 692 N N . GLU A 1 89 ? 11.275 10.668 -19.743 1.00 81.94 89 GLU A N 1
ATOM 693 C CA . GLU A 1 89 ? 11.651 11.559 -20.836 1.00 81.94 89 GLU A CA 1
ATOM 694 C C . GLU A 1 89 ? 11.148 10.964 -22.152 1.00 81.94 89 GLU A C 1
ATOM 696 O O . GLU A 1 89 ? 11.397 9.798 -22.467 1.00 81.94 89 GLU A O 1
ATOM 701 N N . SER A 1 90 ? 10.408 11.764 -22.917 1.00 64.44 90 SER A N 1
ATOM 702 C CA . SER A 1 90 ? 9.984 11.358 -24.250 1.00 64.44 90 SER A CA 1
ATOM 703 C C . SER A 1 90 ? 11.234 11.219 -25.111 1.00 64.44 90 SER A C 1
ATOM 705 O O . SER A 1 90 ? 11.882 12.212 -25.439 1.00 64.44 90 SER A O 1
ATOM 707 N N . SER A 1 91 ? 11.581 9.982 -25.468 1.00 59.81 91 SER A N 1
ATOM 708 C CA . SER A 1 91 ? 12.518 9.739 -26.562 1.00 59.81 91 SER A CA 1
ATOM 709 C C . SER A 1 91 ? 11.852 10.272 -27.831 1.00 59.81 91 SER A C 1
ATOM 711 O O . SER A 1 91 ? 10.923 9.654 -28.350 1.00 59.81 91 SER A O 1
ATOM 713 N N . LYS A 1 92 ? 12.236 11.490 -28.221 1.00 50.91 92 LYS A N 1
ATOM 714 C CA . LYS A 1 92 ? 11.885 12.093 -29.508 1.00 50.91 92 LYS A CA 1
ATOM 715 C C . LYS A 1 92 ? 12.645 11.414 -30.635 1.00 50.91 92 LYS A C 1
ATOM 717 O O . LYS A 1 92 ? 13.817 11.044 -30.400 1.00 50.91 92 LYS A O 1
#

Sequence (92 aa):
MCNYELAWIGKCKDLADESGYCPEHAEVKCKCCGEKATRDCSETFMGFVCGEPLCNTCEHELTEKGVNYCGGRHVKQGEQKYKPWFMQESSK

pLDDT: mean 93.32, std 7.72, range [50.91, 98.5]

Foldseek 3Di:
DAQAAELPPGDDPDDDDPVRHDPVQPCQAAPAPRHRFRYFANADDPHDGPRGTHHPQKHWAADQCQHGYDPTDIDGPVPRPHHHNVPDPPPD